Protein AF-A0A921HNJ8-F1 (afdb_monomer)

Structure (mmCIF, N/CA/C/O backbone):
data_AF-A0A921HNJ8-F1
#
_entry.id   AF-A0A921HNJ8-F1
#
loop_
_atom_site.group_PDB
_atom_site.id
_atom_site.type_symbol
_atom_site.label_atom_id
_atom_site.label_alt_id
_atom_site.label_comp_id
_atom_site.label_asym_id
_atom_site.label_entity_id
_atom_site.label_seq_id
_atom_site.pdbx_PDB_ins_code
_atom_site.Cartn_x
_atom_site.Cartn_y
_atom_site.Cartn_z
_atom_site.occupancy
_atom_site.B_iso_or_equiv
_a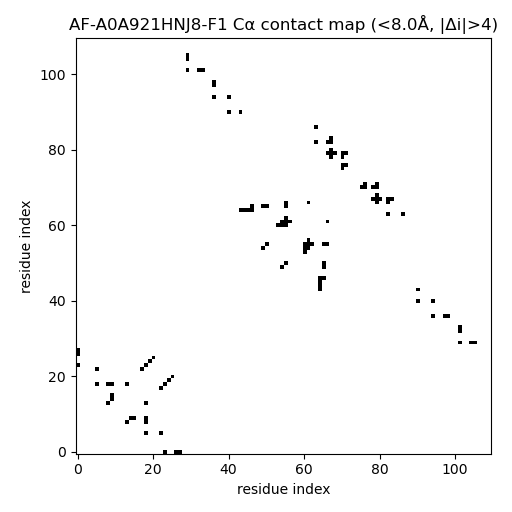tom_site.auth_seq_id
_atom_site.auth_comp_id
_atom_site.auth_asym_id
_atom_site.auth_atom_id
_atom_site.pdbx_PDB_model_num
ATOM 1 N N . ILE A 1 1 ? -17.089 4.293 14.249 1.00 81.06 1 ILE A N 1
ATOM 2 C CA . ILE A 1 1 ? -16.975 3.639 15.574 1.00 81.06 1 ILE A CA 1
ATOM 3 C C . ILE A 1 1 ? -17.920 4.376 16.494 1.00 81.06 1 ILE A C 1
ATOM 5 O O . ILE A 1 1 ? -17.815 5.595 16.571 1.00 81.06 1 ILE A O 1
ATOM 9 N N . ASP A 1 2 ? -18.853 3.659 17.105 1.00 88.00 2 ASP A N 1
ATOM 10 C CA . ASP A 1 2 ? -19.799 4.241 18.051 1.00 88.00 2 ASP A CA 1
ATOM 11 C C . ASP A 1 2 ? -19.093 4.549 19.384 1.00 88.00 2 ASP A C 1
ATOM 13 O O . ASP A 1 2 ? -18.327 3.728 19.898 1.00 88.00 2 ASP A O 1
ATOM 17 N N . ARG A 1 3 ? -19.311 5.756 19.913 1.00 89.06 3 ARG A N 1
ATOM 18 C CA . ARG A 1 3 ? -18.722 6.198 21.183 1.00 89.06 3 ARG A CA 1
ATOM 19 C C . ARG A 1 3 ? -19.384 5.510 22.375 1.00 89.06 3 ARG A C 1
ATOM 21 O O . ARG A 1 3 ? -18.696 5.273 23.370 1.00 89.06 3 ARG A O 1
ATOM 28 N N . ASP A 1 4 ? -20.648 5.122 22.251 1.00 91.75 4 ASP A N 1
ATOM 29 C CA . ASP A 1 4 ? -21.400 4.472 23.325 1.00 91.75 4 ASP A CA 1
ATOM 30 C C . ASP A 1 4 ? -20.852 3.067 23.605 1.00 91.75 4 ASP A C 1
ATOM 32 O O . ASP A 1 4 ? -20.734 2.650 24.757 1.00 91.75 4 ASP A O 1
ATOM 36 N N . LEU A 1 5 ? -20.375 2.379 22.563 1.00 89.56 5 LEU A N 1
ATOM 37 C CA . LEU A 1 5 ? -19.705 1.076 22.655 1.00 89.56 5 LEU A CA 1
ATOM 38 C C . LEU A 1 5 ? -18.403 1.142 23.473 1.00 89.56 5 LEU A C 1
ATOM 40 O O . LEU A 1 5 ? -18.095 0.238 24.251 1.00 89.56 5 LEU A O 1
ATOM 44 N N . ILE A 1 6 ? -17.648 2.233 23.325 1.00 92.62 6 ILE A N 1
ATOM 45 C CA . ILE A 1 6 ? -16.427 2.488 24.101 1.00 92.62 6 ILE A CA 1
ATOM 46 C C . ILE A 1 6 ? -16.784 2.845 25.549 1.00 92.62 6 ILE A C 1
ATOM 48 O O . ILE A 1 6 ? -16.154 2.335 26.477 1.00 92.62 6 ILE A O 1
ATOM 52 N N . ALA A 1 7 ? -17.800 3.690 25.756 1.00 91.94 7 ALA A N 1
ATOM 53 C CA . ALA A 1 7 ? -18.262 4.074 27.088 1.00 91.94 7 ALA A CA 1
ATOM 54 C C . ALA A 1 7 ? -18.765 2.861 27.889 1.00 91.94 7 ALA A C 1
ATOM 56 O O . ALA A 1 7 ? -18.343 2.668 29.028 1.00 91.94 7 ALA A O 1
ATOM 57 N N . ALA A 1 8 ? -19.561 1.985 27.270 1.00 92.44 8 ALA A N 1
ATOM 58 C CA . ALA A 1 8 ? -20.032 0.748 27.888 1.00 92.44 8 ALA A CA 1
ATOM 59 C C . ALA A 1 8 ? -18.872 -0.179 28.297 1.00 92.44 8 ALA A C 1
ATOM 61 O O . ALA A 1 8 ? -18.865 -0.717 29.405 1.00 92.44 8 ALA A O 1
ATOM 62 N N . ALA A 1 9 ? -17.851 -0.329 27.445 1.00 91.31 9 ALA A N 1
ATOM 63 C CA . ALA A 1 9 ? -16.674 -1.137 27.764 1.00 91.31 9 ALA A CA 1
ATOM 64 C C 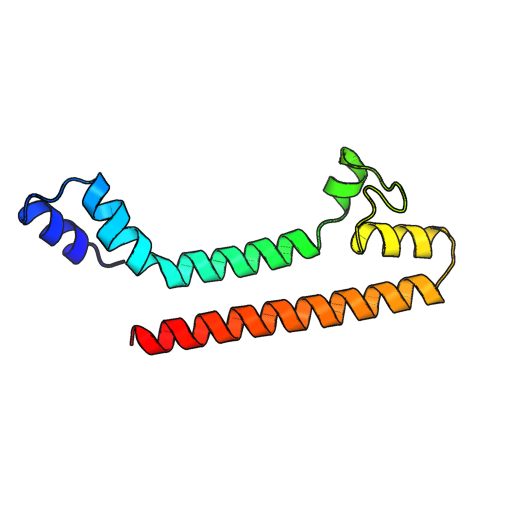. ALA A 1 9 ? -15.878 -0.586 28.963 1.00 91.31 9 ALA A C 1
ATOM 66 O O . ALA A 1 9 ? -15.379 -1.369 29.776 1.00 91.31 9 ALA A O 1
ATOM 67 N N . ARG A 1 10 ? -15.805 0.746 29.110 1.00 92.69 10 ARG A N 1
ATOM 68 C CA . ARG A 1 10 ? -15.204 1.402 30.285 1.00 92.69 10 ARG A CA 1
ATOM 69 C C . ARG A 1 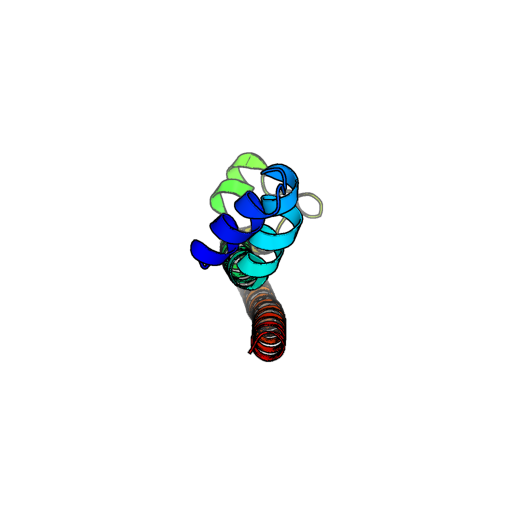10 ? -16.008 1.142 31.553 1.00 92.69 10 ARG A C 1
ATOM 71 O O . ARG A 1 10 ? -15.419 0.809 32.577 1.00 92.69 10 ARG A O 1
ATOM 78 N N . THR A 1 11 ? -17.338 1.228 31.485 1.00 94.56 11 THR A N 1
ATOM 79 C CA . THR A 1 11 ? -18.218 0.920 32.627 1.00 94.56 11 THR A CA 1
ATOM 80 C C . THR A 1 11 ? -18.083 -0.537 33.080 1.00 94.56 11 THR A C 1
ATOM 82 O O . THR A 1 11 ? -18.154 -0.815 34.272 1.00 94.56 11 THR A O 1
ATOM 85 N N . LEU A 1 12 ? -17.804 -1.461 32.156 1.00 92.56 12 LEU A N 1
ATOM 86 C CA . LEU A 1 12 ? -17.512 -2.871 32.453 1.00 92.56 12 LEU A CA 1
ATOM 87 C C . LEU A 1 12 ? -16.084 -3.117 32.992 1.00 92.56 12 LEU A C 1
ATOM 89 O O . LEU A 1 12 ? -15.676 -4.268 33.148 1.00 92.56 12 LEU A O 1
ATOM 93 N N . GLY A 1 13 ? -15.310 -2.064 33.274 1.00 93.50 13 GLY A N 1
ATOM 94 C CA . GLY A 1 13 ? -13.973 -2.160 33.870 1.00 93.50 13 GLY A CA 1
ATOM 95 C C . GLY A 1 13 ? -12.868 -2.575 32.894 1.00 93.50 13 GLY A C 1
ATOM 96 O O . GLY A 1 13 ? -11.800 -3.023 33.317 1.00 93.50 13 GLY A O 1
ATOM 97 N N . MET A 1 14 ? -13.094 -2.464 31.581 1.00 93.44 14 MET A N 1
ATOM 98 C CA . MET A 1 14 ? -12.068 -2.772 30.587 1.00 93.44 14 MET A CA 1
ATOM 99 C C . MET A 1 14 ? -11.005 -1.662 30.542 1.00 93.44 14 MET A C 1
ATOM 101 O O . MET A 1 14 ? -11.337 -0.485 30.442 1.00 93.44 14 MET A O 1
ATOM 105 N N . SER A 1 15 ? -9.719 -2.030 30.581 1.00 94.25 15 SER A N 1
ATOM 106 C CA . SER A 1 15 ? -8.615 -1.077 30.401 1.00 94.25 15 SER A CA 1
ATOM 107 C C . SER A 1 15 ? -8.570 -0.526 28.970 1.00 94.25 15 SER A C 1
ATOM 109 O O . SER A 1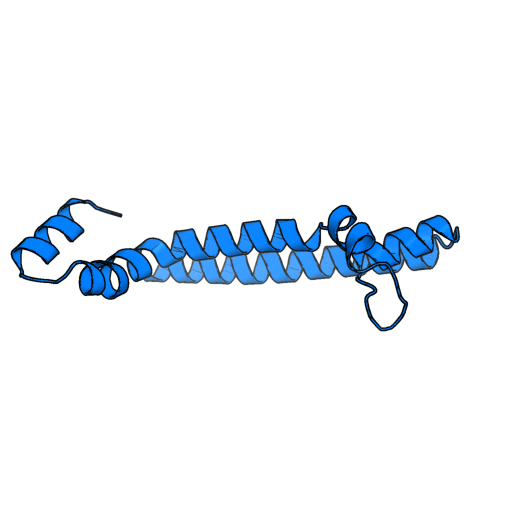 15 ? -8.928 -1.230 28.024 1.00 94.25 15 SER A O 1
ATOM 111 N N . GLU A 1 16 ? -8.074 0.705 28.789 1.00 92.69 16 GLU A N 1
ATOM 112 C CA . GLU A 1 16 ? -7.988 1.365 27.469 1.00 92.69 16 GLU A CA 1
ATOM 113 C C . GLU A 1 16 ? -7.233 0.522 26.429 1.00 92.69 16 GLU A C 1
ATOM 115 O O . GLU A 1 16 ? -7.646 0.438 25.275 1.00 92.69 16 GLU A O 1
ATOM 120 N N . GLU A 1 17 ? -6.176 -0.182 26.841 1.00 95.19 17 GLU A N 1
ATOM 121 C CA . GLU A 1 17 ? -5.428 -1.089 25.964 1.00 95.19 17 GLU A CA 1
ATOM 122 C C . GLU A 1 17 ? -6.303 -2.245 25.448 1.00 95.19 17 GLU A C 1
ATOM 124 O O . GLU A 1 17 ? -6.296 -2.565 24.256 1.00 95.19 17 GLU A O 1
ATOM 129 N N . LYS A 1 18 ? -7.116 -2.850 26.325 1.00 93.50 18 LYS A N 1
ATOM 130 C CA . LYS A 1 18 ? -8.047 -3.917 25.934 1.00 93.50 18 LYS A CA 1
ATOM 131 C C . LYS A 1 18 ? -9.143 -3.382 25.016 1.00 93.50 18 LYS A C 1
ATOM 133 O O . LYS A 1 18 ? -9.474 -4.057 24.045 1.00 93.50 18 LYS A O 1
ATOM 138 N N . ILE A 1 19 ? -9.671 -2.186 25.284 1.00 94.25 19 ILE A N 1
ATOM 139 C CA . ILE A 1 19 ? -10.669 -1.530 24.424 1.00 94.25 19 ILE A CA 1
ATOM 140 C C . ILE A 1 19 ? -10.081 -1.281 23.031 1.00 94.25 19 ILE A C 1
ATOM 142 O O . ILE A 1 19 ? -10.718 -1.597 22.024 1.00 94.25 19 ILE A O 1
ATOM 146 N N . PHE A 1 20 ? -8.849 -0.776 22.953 1.00 93.44 20 PHE A N 1
ATOM 147 C CA . PHE A 1 20 ? -8.181 -0.517 21.682 1.00 93.44 20 PHE A CA 1
ATOM 148 C C . PHE A 1 20 ? -8.044 -1.791 20.835 1.00 93.44 20 PHE A C 1
ATOM 150 O O . PHE A 1 20 ? -8.530 -1.846 19.702 1.00 93.44 20 PHE A O 1
ATOM 157 N N . TRP A 1 21 ? -7.453 -2.848 21.398 1.00 94.75 21 TRP A N 1
ATOM 158 C CA . TRP A 1 21 ? -7.194 -4.082 20.654 1.00 94.75 21 TRP A CA 1
ATOM 159 C C . TRP A 1 21 ? -8.444 -4.930 20.392 1.00 94.75 21 TRP A C 1
ATOM 161 O O . TRP A 1 21 ? -8.523 -5.575 19.345 1.00 94.75 21 TRP A O 1
ATOM 171 N N . LYS A 1 22 ? -9.427 -4.946 21.305 1.00 91.81 22 LYS A N 1
ATOM 172 C CA . LYS A 1 22 ? -10.627 -5.797 21.178 1.00 91.81 22 LYS A CA 1
ATOM 173 C C . LYS A 1 22 ? -11.830 -5.116 20.533 1.00 91.81 22 LYS A C 1
ATOM 175 O O . LYS A 1 22 ? -12.674 -5.823 19.994 1.00 91.81 22 LYS A O 1
ATOM 180 N N . ILE A 1 23 ? -11.933 -3.790 20.595 1.00 91.75 23 ILE A N 1
ATOM 181 C CA . ILE A 1 23 ? -13.110 -3.052 20.109 1.00 91.75 23 ILE A CA 1
ATOM 182 C C . ILE A 1 23 ? -12.710 -2.136 18.957 1.00 91.75 23 ILE A C 1
ATOM 184 O O . ILE A 1 23 ? -13.206 -2.301 17.843 1.00 91.75 23 ILE A O 1
ATOM 188 N N . VAL A 1 24 ? -11.774 -1.212 19.187 1.00 92.81 24 VAL A N 1
ATOM 189 C CA . VAL A 1 24 ? -11.419 -0.180 18.197 1.00 92.81 24 VAL A CA 1
ATOM 190 C C . VAL A 1 24 ? -10.813 -0.799 16.940 1.00 92.81 24 VAL A C 1
ATOM 192 O O . VAL A 1 24 ? -11.322 -0.549 15.851 1.00 92.81 24 VAL A O 1
ATOM 195 N N . ILE A 1 25 ? -9.775 -1.632 17.068 1.00 92.69 25 ILE A N 1
ATOM 196 C CA . ILE A 1 25 ? -9.103 -2.246 15.913 1.00 92.69 25 ILE A CA 1
ATOM 197 C C . ILE A 1 25 ? -10.064 -3.123 15.093 1.00 92.69 25 ILE A C 1
ATOM 199 O O . ILE A 1 25 ? -10.145 -2.910 13.882 1.00 92.69 25 ILE A O 1
ATOM 203 N N . PRO A 1 26 ? -10.837 -4.060 15.682 1.00 89.50 26 PRO A N 1
ATOM 204 C CA . PRO A 1 26 ? -11.788 -4.871 14.927 1.00 89.50 26 PRO A CA 1
ATOM 205 C C . PRO A 1 26 ? -12.871 -4.060 14.216 1.00 89.50 26 PRO A C 1
ATOM 207 O O . PRO A 1 26 ? -13.157 -4.348 13.055 1.00 89.50 26 PRO A O 1
ATOM 210 N N . LEU A 1 27 ? -13.420 -3.027 14.864 1.00 89.50 27 LEU A N 1
ATOM 211 C CA . LEU A 1 27 ? -14.423 -2.146 14.255 1.00 89.50 27 LEU A CA 1
ATOM 212 C C . LEU A 1 27 ? -13.824 -1.231 13.178 1.00 89.50 27 LEU A C 1
ATOM 214 O O . LEU A 1 27 ? -14.502 -0.888 12.212 1.00 89.50 27 LEU A O 1
ATOM 218 N N . ALA A 1 28 ? -12.555 -0.844 13.317 1.00 90.75 28 ALA A N 1
ATOM 219 C CA . ALA A 1 28 ? -11.837 -0.038 12.335 1.00 90.75 28 ALA A CA 1
ATOM 220 C C . ALA A 1 28 ? -11.322 -0.853 11.139 1.00 90.75 28 ALA A C 1
ATOM 222 O O . ALA A 1 28 ? -10.891 -0.246 10.157 1.00 90.75 28 ALA A O 1
ATOM 223 N N . LYS A 1 29 ? -11.372 -2.197 11.177 1.00 87.38 29 LYS A N 1
ATOM 224 C CA . LYS A 1 29 ? -10.838 -3.075 10.116 1.00 87.38 29 LYS A CA 1
ATOM 225 C C . LYS A 1 29 ? -11.231 -2.644 8.696 1.00 87.38 29 LYS A C 1
ATOM 227 O O . LYS A 1 29 ? -10.319 -2.541 7.879 1.00 87.38 29 LYS A O 1
ATOM 232 N N . PRO A 1 30 ? -12.507 -2.343 8.370 1.00 84.62 30 PRO A N 1
ATOM 233 C CA . PRO A 1 30 ? -12.870 -1.923 7.014 1.00 84.62 30 PRO A CA 1
ATOM 234 C C . PRO A 1 30 ? -12.174 -0.621 6.591 1.00 84.62 30 PRO A C 1
ATOM 236 O O . PRO A 1 30 ? -11.723 -0.502 5.455 1.00 84.62 30 PRO A O 1
ATOM 239 N N . GLY A 1 31 ? -12.037 0.335 7.516 1.00 88.25 31 GLY A N 1
ATOM 240 C CA . GLY A 1 31 ? -11.352 1.606 7.271 1.00 88.25 31 GLY A CA 1
ATOM 241 C C . GLY A 1 31 ? -9.838 1.446 7.125 1.00 88.25 31 GLY A C 1
ATOM 242 O O . GLY A 1 31 ? -9.252 2.011 6.207 1.00 88.25 31 GLY A O 1
ATOM 243 N N . ILE A 1 32 ? -9.213 0.626 7.976 1.00 90.56 32 ILE A N 1
ATOM 244 C CA . ILE A 1 32 ? -7.777 0.310 7.891 1.00 90.56 32 ILE A CA 1
ATOM 245 C C . ILE A 1 32 ? -7.464 -0.366 6.555 1.00 90.56 32 ILE A C 1
ATOM 247 O O . ILE A 1 32 ? -6.517 0.021 5.877 1.00 90.56 32 ILE A O 1
ATOM 251 N N . MET A 1 33 ? -8.282 -1.338 6.147 1.00 86.12 33 MET A N 1
ATOM 252 C CA . MET A 1 33 ? -8.103 -2.030 4.873 1.00 86.12 33 MET A CA 1
ATOM 253 C C . MET A 1 33 ? -8.288 -1.079 3.683 1.00 86.12 33 MET A C 1
ATOM 255 O O . MET A 1 33 ? -7.477 -1.105 2.763 1.00 86.12 33 MET A O 1
ATOM 259 N N . ALA A 1 34 ? -9.286 -0.188 3.710 1.00 87.00 34 ALA A N 1
ATOM 260 C 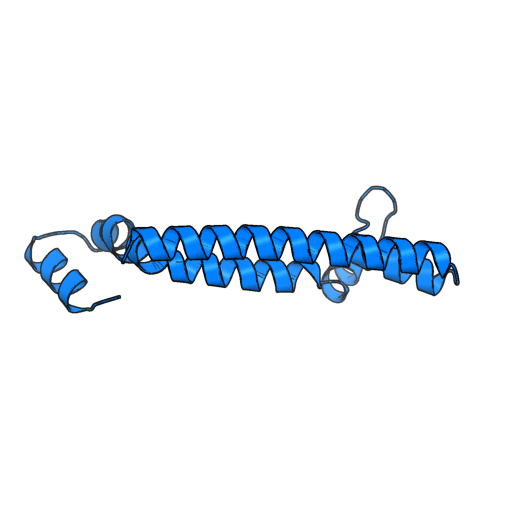CA . ALA A 1 34 ? -9.460 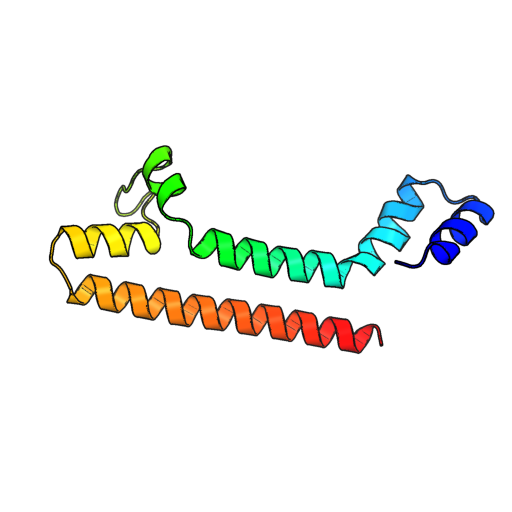0.817 2.659 1.00 87.00 34 ALA A CA 1
ATOM 261 C C . ALA A 1 34 ? -8.253 1.771 2.571 1.00 87.00 34 ALA A C 1
ATOM 263 O O . ALA A 1 34 ? -7.751 2.043 1.479 1.00 87.00 34 ALA A O 1
ATOM 264 N N . GLY A 1 35 ? -7.738 2.224 3.720 1.00 90.50 35 GLY A N 1
ATOM 265 C CA . GLY A 1 35 ? -6.522 3.034 3.792 1.00 90.50 35 GLY A CA 1
ATOM 266 C C . GLY A 1 35 ? -5.288 2.297 3.266 1.00 90.50 35 GLY A C 1
ATOM 267 O O . GLY A 1 35 ? -4.487 2.886 2.541 1.00 90.50 35 GLY A O 1
ATOM 268 N N . ALA A 1 36 ? -5.155 1.002 3.561 1.00 89.75 36 ALA A N 1
ATOM 269 C CA . ALA A 1 36 ? -4.075 0.168 3.042 1.00 89.75 36 ALA A CA 1
ATOM 270 C C . ALA A 1 36 ? -4.124 0.050 1.510 1.00 89.75 36 ALA A C 1
ATOM 272 O O . ALA A 1 36 ? -3.091 0.217 0.866 1.00 89.75 36 ALA A O 1
ATOM 273 N N . VAL A 1 37 ? -5.310 -0.153 0.917 1.00 87.56 37 VAL A N 1
ATOM 274 C CA . VAL A 1 37 ? -5.483 -0.172 -0.550 1.00 87.56 37 VAL A CA 1
ATOM 275 C C . VAL A 1 37 ? -5.071 1.155 -1.172 1.00 87.56 37 VAL A C 1
ATOM 277 O O . VAL A 1 37 ? -4.304 1.173 -2.133 1.00 87.56 37 VAL A O 1
ATOM 280 N N . LEU A 1 38 ? -5.542 2.270 -0.611 1.00 88.69 38 LEU A N 1
ATOM 281 C CA . LEU A 1 38 ? -5.225 3.598 -1.129 1.00 88.69 38 LEU A CA 1
ATOM 282 C C . LEU A 1 38 ? -3.723 3.905 -1.027 1.00 88.69 38 LEU A C 1
ATOM 284 O O . LEU A 1 38 ? -3.127 4.434 -1.964 1.00 88.69 38 LEU A O 1
ATOM 288 N N . SER A 1 39 ? -3.100 3.524 0.089 1.00 92.25 39 SER A N 1
ATOM 289 C CA . SER A 1 39 ? -1.662 3.711 0.318 1.00 92.25 39 SER A CA 1
ATOM 290 C C . SER A 1 39 ? -0.828 2.844 -0.624 1.00 92.25 39 SER A C 1
ATOM 292 O O . SER A 1 39 ? 0.169 3.310 -1.170 1.00 92.25 39 SER A O 1
ATOM 294 N N . PHE A 1 40 ? -1.261 1.605 -0.869 1.00 87.94 40 PHE A N 1
ATOM 295 C CA . PHE A 1 40 ? -0.627 0.703 -1.826 1.00 87.94 40 PHE A CA 1
ATOM 296 C C . PHE A 1 40 ? -0.720 1.236 -3.260 1.00 87.94 40 PHE A C 1
ATOM 298 O O . PHE A 1 40 ? 0.295 1.308 -3.952 1.00 87.94 40 PHE A O 1
ATOM 305 N N . ALA A 1 41 ? -1.906 1.683 -3.686 1.00 86.12 41 ALA A N 1
ATOM 306 C CA . ALA A 1 41 ? -2.094 2.310 -4.994 1.00 86.12 41 ALA A CA 1
ATOM 307 C C . ALA A 1 41 ? -1.182 3.536 -5.162 1.00 86.12 41 ALA A C 1
ATOM 309 O O . ALA A 1 41 ? -0.556 3.716 -6.208 1.00 86.12 41 ALA A O 1
ATOM 310 N N . ARG A 1 42 ? -1.037 4.345 -4.105 1.00 88.69 42 ARG A N 1
ATOM 311 C CA . ARG A 1 42 ? -0.136 5.500 -4.104 1.00 88.69 42 ARG A CA 1
ATOM 312 C C . ARG A 1 42 ? 1.342 5.107 -4.183 1.00 88.69 42 ARG A C 1
ATOM 314 O O . ARG A 1 42 ? 2.095 5.799 -4.867 1.00 88.69 42 ARG A O 1
ATOM 321 N N . ALA A 1 43 ? 1.747 4.041 -3.494 1.00 88.69 43 ALA A N 1
ATOM 322 C CA . ALA A 1 43 ? 3.123 3.546 -3.481 1.00 88.69 43 ALA A CA 1
ATOM 323 C C . ALA A 1 43 ? 3.530 2.890 -4.811 1.00 88.69 43 ALA A C 1
ATOM 325 O O . ALA A 1 43 ? 4.667 3.051 -5.240 1.00 88.69 43 ALA A O 1
ATOM 326 N N . LEU A 1 44 ? 2.608 2.204 -5.497 1.00 83.94 44 LEU A N 1
ATOM 327 C CA . LEU A 1 44 ? 2.861 1.646 -6.833 1.00 83.94 44 LEU A CA 1
ATOM 328 C C . LEU A 1 44 ? 3.221 2.723 -7.859 1.00 83.94 44 LEU A C 1
ATOM 330 O O . LEU A 1 44 ? 4.060 2.496 -8.728 1.00 83.94 44 LEU A O 1
ATOM 334 N N . GLY A 1 45 ? 2.578 3.885 -7.752 1.00 82.19 45 GLY A N 1
ATOM 335 C CA . GLY A 1 45 ? 2.855 5.037 -8.599 1.00 82.19 45 GLY A CA 1
ATOM 336 C C . GLY A 1 45 ? 4.088 5.833 -8.183 1.00 82.19 45 GLY A C 1
ATOM 337 O O . GLY A 1 45 ? 4.365 6.847 -8.820 1.00 82.19 45 GLY A O 1
ATOM 338 N N . GLU A 1 46 ? 4.812 5.437 -7.125 1.00 89.69 46 GLU A N 1
ATOM 339 C CA . GLU A 1 46 ? 6.019 6.165 -6.757 1.00 89.69 46 GLU A CA 1
ATOM 340 C C . GLU A 1 46 ? 7.195 5.881 -7.689 1.00 89.69 46 GLU A C 1
ATOM 342 O O . GLU A 1 46 ? 7.523 4.746 -8.053 1.00 89.69 46 GLU A O 1
ATOM 347 N N . PHE A 1 47 ? 7.857 6.972 -8.041 1.00 87.00 47 PHE A N 1
ATOM 348 C CA . PHE A 1 47 ? 8.983 7.004 -8.962 1.00 87.00 47 PHE A CA 1
ATOM 349 C C . PHE A 1 47 ? 10.048 7.980 -8.462 1.00 87.00 47 PHE A C 1
ATOM 351 O O . PHE A 1 47 ? 11.218 7.612 -8.366 1.00 87.00 47 PHE A O 1
ATOM 358 N N . GLY A 1 48 ? 9.641 9.200 -8.095 1.00 87.19 48 GLY A N 1
ATOM 359 C CA . GLY A 1 48 ? 10.566 10.283 -7.762 1.00 87.19 48 GLY A CA 1
ATOM 360 C C . GLY A 1 48 ? 11.396 9.975 -6.521 1.00 87.19 48 GLY A C 1
ATOM 361 O O . GLY A 1 48 ? 12.622 10.017 -6.565 1.00 87.19 48 GLY A O 1
ATOM 362 N N . ALA A 1 49 ? 10.741 9.577 -5.430 1.00 90.38 49 ALA A N 1
ATOM 363 C CA . ALA A 1 49 ? 11.454 9.228 -4.203 1.00 90.38 49 ALA A CA 1
ATOM 364 C C . ALA A 1 49 ? 12.405 8.036 -4.417 1.00 90.38 49 ALA A C 1
ATOM 366 O O . ALA A 1 49 ? 13.545 8.057 -3.952 1.00 90.38 49 ALA A O 1
ATOM 367 N N . THR A 1 50 ? 11.961 7.023 -5.166 1.00 90.12 50 THR A N 1
ATOM 368 C CA . THR A 1 50 ? 12.733 5.800 -5.414 1.00 90.12 50 THR A CA 1
ATOM 369 C C . THR A 1 50 ? 14.000 6.083 -6.211 1.00 90.12 50 THR A C 1
ATOM 371 O O . THR A 1 50 ? 15.072 5.651 -5.794 1.00 90.12 50 THR A O 1
ATOM 374 N N . ILE A 1 51 ? 13.924 6.846 -7.307 1.00 90.00 51 ILE A N 1
ATOM 375 C CA . ILE A 1 51 ? 15.120 7.133 -8.111 1.00 90.00 51 ILE A CA 1
ATOM 376 C C . ILE A 1 51 ? 16.101 8.060 -7.380 1.00 90.00 51 ILE A C 1
ATOM 378 O O . ILE A 1 51 ? 17.309 7.912 -7.547 1.00 90.00 51 ILE A O 1
ATOM 382 N N . MET A 1 52 ? 15.607 8.970 -6.533 1.00 91.81 52 MET A N 1
ATOM 383 C CA . MET A 1 52 ? 16.454 9.875 -5.747 1.00 91.81 52 MET A CA 1
ATOM 384 C C . MET A 1 52 ? 17.200 9.160 -4.612 1.00 91.81 52 MET A C 1
ATOM 386 O O . MET A 1 52 ? 18.345 9.506 -4.334 1.00 91.81 52 MET A O 1
ATOM 390 N N . LEU A 1 53 ? 16.564 8.184 -3.951 1.00 91.12 53 LEU A N 1
ATOM 391 C CA . LEU A 1 53 ? 17.133 7.485 -2.789 1.00 91.12 53 LEU A CA 1
ATOM 392 C C . LEU A 1 53 ? 17.801 6.151 -3.142 1.00 91.12 53 LEU A C 1
ATOM 394 O O . LEU A 1 53 ? 18.903 5.875 -2.679 1.00 91.12 53 LEU A O 1
ATOM 398 N N . ALA A 1 54 ? 17.132 5.307 -3.930 1.00 87.81 54 ALA A N 1
ATOM 399 C CA . ALA A 1 54 ? 17.583 3.952 -4.259 1.00 87.81 54 ALA A CA 1
ATOM 400 C C . ALA A 1 54 ? 18.307 3.864 -5.617 1.00 87.81 54 ALA A C 1
ATOM 402 O O . ALA A 1 54 ? 18.922 2.837 -5.932 1.00 87.81 54 ALA A O 1
ATOM 403 N N . GLY A 1 55 ? 18.238 4.926 -6.425 1.00 88.56 55 GLY A N 1
ATOM 404 C CA . GLY A 1 55 ? 18.772 4.948 -7.782 1.00 88.56 55 GLY A CA 1
ATOM 405 C C . GLY A 1 55 ? 18.007 4.021 -8.730 1.00 88.56 55 GLY A C 1
ATOM 406 O O . GLY A 1 55 ? 16.865 3.640 -8.486 1.00 88.56 55 GLY A O 1
ATOM 407 N N . ASN A 1 56 ? 18.651 3.653 -9.835 1.00 88.50 56 ASN A N 1
ATOM 408 C CA . ASN A 1 56 ? 18.104 2.725 -10.824 1.00 88.50 56 ASN A CA 1
ATOM 409 C C . ASN A 1 56 ? 19.198 1.754 -11.290 1.00 88.50 56 ASN A C 1
ATOM 411 O O . ASN A 1 56 ? 19.760 1.920 -12.370 1.00 88.50 56 ASN A O 1
ATOM 415 N N . ILE A 1 57 ? 19.539 0.772 -10.449 1.00 88.19 57 ILE A N 1
ATOM 416 C CA . ILE A 1 57 ? 20.531 -0.265 -10.772 1.00 88.19 57 ILE A CA 1
ATOM 417 C C . ILE A 1 57 ? 19.786 -1.494 -11.321 1.00 88.19 57 ILE A C 1
ATOM 419 O O . ILE A 1 57 ? 19.064 -2.145 -10.548 1.00 88.19 57 ILE A O 1
ATOM 423 N N . PRO A 1 58 ? 19.949 -1.843 -12.616 1.00 84.50 58 PRO A N 1
ATOM 424 C CA . PRO A 1 58 ? 19.291 -3.001 -13.215 1.00 84.50 58 PRO A CA 1
ATOM 425 C C . PRO A 1 58 ? 19.589 -4.287 -12.438 1.00 84.50 58 PRO A C 1
ATOM 427 O O . PRO A 1 58 ? 20.728 -4.545 -12.049 1.00 84.50 58 PRO A O 1
ATOM 430 N N . GLY A 1 59 ? 18.552 -5.080 -12.168 1.00 82.31 59 GLY A N 1
ATOM 431 C CA . GLY A 1 59 ? 18.674 -6.345 -11.433 1.00 82.31 59 GLY A CA 1
ATOM 432 C C . GLY A 1 59 ? 18.930 -6.229 -9.923 1.00 82.31 59 GLY A C 1
ATOM 433 O O . GLY A 1 59 ? 19.060 -7.261 -9.268 1.00 82.31 59 GLY A O 1
ATOM 434 N N . LYS A 1 60 ? 18.993 -5.015 -9.348 1.00 87.81 60 LYS A N 1
ATOM 435 C CA . LYS A 1 60 ? 19.120 -4.820 -7.888 1.00 87.81 60 LYS A CA 1
ATOM 436 C C . LYS A 1 60 ? 18.069 -3.893 -7.288 1.00 87.81 60 LYS A C 1
ATOM 438 O O . LYS A 1 60 ? 17.354 -4.311 -6.386 1.00 87.81 60 LYS A O 1
ATOM 443 N N . THR A 1 61 ? 17.994 -2.648 -7.757 1.00 89.31 61 THR A N 1
ATOM 444 C CA . THR A 1 61 ? 17.100 -1.613 -7.189 1.00 89.31 61 THR A CA 1
ATOM 445 C C . THR A 1 61 ? 16.079 -1.085 -8.188 1.00 89.31 61 THR A C 1
ATOM 447 O O . THR A 1 61 ? 15.281 -0.212 -7.864 1.00 89.31 61 THR A O 1
ATOM 450 N N . GLN A 1 62 ? 16.088 -1.625 -9.405 1.00 88.38 62 GLN A N 1
ATO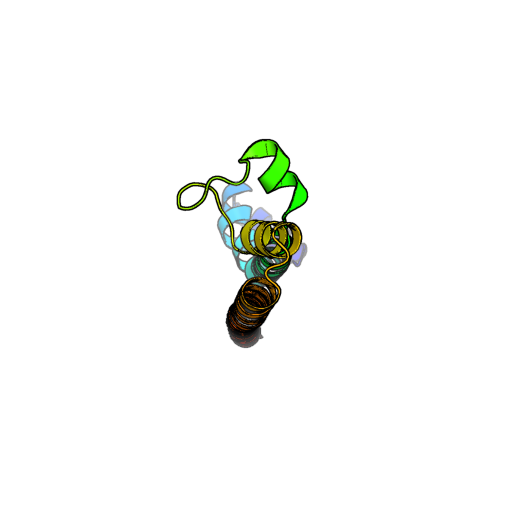M 451 C CA . GLN A 1 62 ? 15.164 -1.243 -10.457 1.00 88.38 62 GLN A CA 1
ATOM 452 C C . GLN A 1 62 ? 13.737 -1.699 -10.129 1.00 88.38 62 GLN A C 1
ATOM 454 O O . GLN A 1 62 ? 13.464 -2.893 -9.993 1.00 88.38 62 GLN A O 1
ATOM 459 N N . THR A 1 63 ? 12.824 -0.736 -10.042 1.00 90.00 63 THR A N 1
ATOM 460 C CA . THR A 1 63 ? 11.383 -0.984 -9.960 1.00 90.00 63 THR A CA 1
ATOM 461 C C . THR A 1 63 ? 10.765 -0.913 -11.353 1.00 90.00 63 THR A C 1
ATOM 463 O O . THR A 1 63 ? 11.360 -0.381 -12.290 1.00 90.00 63 THR A O 1
ATOM 466 N N . MET A 1 64 ? 9.534 -1.411 -11.508 1.00 88.06 64 MET A N 1
ATOM 467 C CA . MET A 1 64 ? 8.805 -1.283 -12.777 1.00 88.06 64 MET A CA 1
ATOM 468 C C . MET A 1 64 ? 8.656 0.190 -13.204 1.00 88.06 64 MET A C 1
ATOM 470 O O . MET A 1 64 ? 8.812 0.504 -14.381 1.00 88.06 64 MET A O 1
ATOM 474 N N . SER A 1 65 ? 8.438 1.109 -12.254 1.00 88.81 65 SER A N 1
ATOM 475 C CA . SER A 1 65 ? 8.351 2.548 -12.533 1.00 88.81 65 SER A CA 1
ATOM 476 C C . SER A 1 65 ? 9.676 3.138 -13.035 1.00 88.81 65 SER A C 1
ATOM 478 O O . SER A 1 65 ? 9.678 3.874 -14.023 1.00 88.81 65 SER A O 1
ATOM 480 N N . THR A 1 66 ? 10.816 2.783 -12.428 1.00 90.81 66 THR A N 1
ATOM 481 C CA . THR A 1 66 ? 12.127 3.259 -12.905 1.00 90.81 66 THR A CA 1
ATOM 482 C C . THR A 1 66 ? 12.575 2.574 -14.199 1.00 90.81 66 THR A C 1
ATOM 484 O O . THR A 1 66 ? 13.304 3.184 -14.981 1.00 90.81 66 THR A O 1
ATOM 487 N N . ALA A 1 67 ? 12.116 1.347 -14.468 1.00 89.56 67 ALA A N 1
ATOM 488 C CA . ALA A 1 67 ? 12.359 0.638 -15.724 1.00 89.56 67 ALA A CA 1
ATOM 489 C C . ALA A 1 67 ? 11.668 1.316 -16.917 1.00 89.56 67 ALA A C 1
ATOM 491 O O . ALA A 1 67 ? 12.313 1.529 -17.942 1.00 89.56 67 ALA A O 1
ATOM 492 N N . ILE A 1 68 ? 10.401 1.726 -16.765 1.00 91.06 68 ILE A N 1
ATOM 493 C CA . ILE A 1 68 ? 9.672 2.481 -17.800 1.00 91.06 68 ILE A CA 1
ATOM 494 C C . ILE A 1 68 ? 10.414 3.781 -18.115 1.00 91.06 68 ILE A C 1
ATOM 496 O O . ILE A 1 68 ? 10.681 4.073 -19.278 1.00 91.06 68 ILE A O 1
ATOM 500 N N . TYR A 1 69 ? 10.799 4.533 -17.080 1.00 90.00 69 TYR A N 1
ATOM 501 C CA . TYR A 1 69 ? 11.553 5.773 -17.257 1.00 90.00 69 TYR A CA 1
ATOM 502 C C . TYR A 1 69 ? 12.873 5.544 -18.005 1.00 90.00 69 TYR A C 1
ATOM 504 O O . TYR A 1 69 ? 13.177 6.260 -18.954 1.00 90.00 69 TYR A O 1
ATOM 512 N N . ALA A 1 70 ? 13.640 4.521 -17.622 1.00 90.25 70 ALA A N 1
ATOM 513 C CA . ALA A 1 70 ? 14.899 4.197 -18.285 1.00 90.25 70 ALA A CA 1
ATOM 514 C C . ALA A 1 70 ? 14.713 3.790 -19.757 1.00 90.25 70 ALA A C 1
ATOM 516 O O . ALA A 1 70 ? 15.493 4.227 -20.599 1.00 90.25 70 ALA A O 1
ATOM 517 N N . ALA A 1 71 ? 13.677 3.007 -20.075 1.00 91.38 71 ALA A N 1
ATOM 518 C CA . ALA A 1 71 ? 13.364 2.604 -21.447 1.00 91.38 71 ALA A CA 1
ATOM 519 C C . ALA A 1 71 ? 12.983 3.808 -22.325 1.00 91.38 71 ALA A C 1
ATOM 521 O O . ALA A 1 71 ? 13.495 3.953 -23.434 1.00 91.38 71 ALA A O 1
ATOM 522 N N . VAL A 1 72 ? 12.171 4.731 -21.793 1.00 92.88 72 VAL A N 1
ATOM 523 C CA . VAL A 1 72 ? 11.835 5.991 -22.478 1.00 92.88 72 VAL A CA 1
ATOM 524 C C . VAL A 1 72 ? 13.088 6.837 -22.720 1.00 92.88 72 VAL A C 1
ATOM 526 O O . VAL A 1 72 ? 13.289 7.318 -23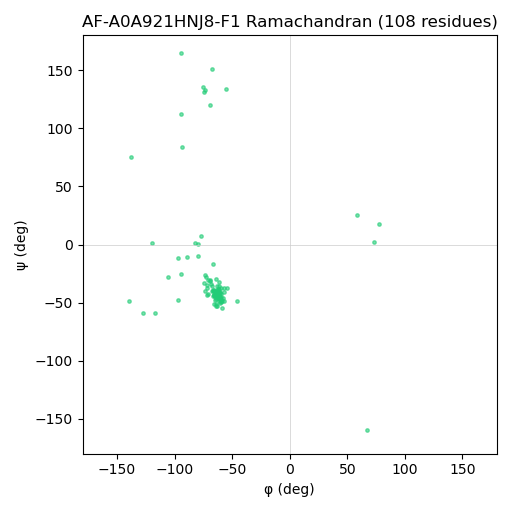.832 1.00 92.88 72 VAL A O 1
ATOM 529 N N . GLN A 1 73 ? 13.969 6.969 -21.722 1.00 91.94 73 GLN A N 1
ATOM 530 C CA . GLN A 1 73 ? 15.235 7.703 -21.860 1.00 91.94 73 GLN A CA 1
ATOM 531 C C . GLN A 1 73 ? 16.194 7.064 -22.878 1.00 91.94 73 GLN A C 1
ATOM 533 O O . GLN A 1 73 ? 16.979 7.774 -23.502 1.00 91.94 73 GLN A O 1
ATOM 538 N N . ALA A 1 74 ? 16.132 5.742 -23.058 1.00 92.69 74 ALA A N 1
ATOM 539 C CA . ALA A 1 74 ? 16.899 5.007 -24.063 1.00 92.69 74 ALA A CA 1
ATOM 540 C C . ALA A 1 74 ? 16.255 5.032 -25.464 1.00 92.69 74 ALA A C 1
ATOM 542 O O . ALA A 1 74 ? 16.790 4.425 -26.389 1.00 92.69 74 ALA A O 1
ATOM 543 N N . ASN A 1 75 ? 15.119 5.723 -25.625 1.00 93.88 75 ASN A N 1
ATOM 544 C CA . ASN A 1 75 ? 14.306 5.739 -26.841 1.00 93.88 75 ASN A CA 1
ATOM 545 C C . ASN A 1 75 ? 13.817 4.337 -27.278 1.00 93.88 75 ASN A C 1
ATOM 547 O O . ASN A 1 75 ? 13.519 4.112 -28.451 1.00 93.88 75 ASN A O 1
ATOM 551 N N . ASP A 1 76 ? 13.704 3.403 -26.329 1.00 93.50 76 ASP A N 1
ATOM 552 C CA . ASP A 1 76 ? 13.151 2.061 -26.523 1.00 93.50 76 ASP A CA 1
ATOM 553 C C . ASP A 1 76 ? 11.656 2.066 -26.166 1.00 93.50 76 ASP A C 1
ATOM 555 O O . ASP A 1 76 ? 11.235 1.779 -25.039 1.00 93.50 76 ASP A O 1
ATOM 559 N N . GLN A 1 77 ? 10.841 2.465 -27.144 1.00 91.25 77 GLN A N 1
ATOM 560 C CA . GLN A 1 77 ? 9.393 2.581 -26.969 1.00 91.25 77 GLN A CA 1
ATOM 561 C C . GLN A 1 77 ? 8.703 1.224 -26.805 1.00 91.25 77 GLN A C 1
ATOM 563 O O . GLN A 1 77 ? 7.696 1.150 -26.099 1.00 91.25 77 GLN A O 1
ATOM 568 N N . GLU A 1 78 ? 9.236 0.160 -27.412 1.00 93.25 78 GLU A N 1
ATOM 569 C CA . GLU A 1 78 ? 8.651 -1.178 -27.300 1.00 93.25 78 GLU A CA 1
ATOM 570 C C . GLU A 1 78 ? 8.746 -1.690 -25.863 1.00 93.25 78 GLU A C 1
ATOM 572 O O . GLU A 1 78 ? 7.726 -2.048 -25.262 1.00 93.25 78 GLU A O 1
ATOM 577 N N . SER A 1 79 ? 9.944 -1.639 -25.270 1.00 90.31 79 SER A N 1
ATOM 578 C CA . SER A 1 79 ? 10.136 -2.037 -23.874 1.00 90.31 79 SER A CA 1
ATOM 579 C C . SER A 1 79 ? 9.335 -1.152 -22.922 1.00 90.31 79 SER A C 1
ATOM 581 O O . SER A 1 79 ? 8.703 -1.660 -21.992 1.00 90.31 79 SER A O 1
ATOM 583 N N . ALA A 1 80 ? 9.315 0.167 -23.148 1.00 92.12 80 ALA A N 1
ATOM 584 C CA . ALA A 1 80 ? 8.555 1.098 -22.316 1.00 92.12 80 ALA A CA 1
ATOM 585 C C . ALA A 1 80 ? 7.053 0.772 -22.311 1.00 92.12 80 ALA A C 1
ATOM 587 O O . ALA A 1 80 ? 6.428 0.735 -21.246 1.00 92.12 80 ALA A O 1
ATOM 588 N N . PHE A 1 81 ? 6.480 0.496 -23.486 1.00 94.12 81 PHE A N 1
ATOM 589 C CA . PHE A 1 81 ? 5.069 0.148 -23.620 1.00 94.12 81 PHE A CA 1
ATOM 590 C C . PHE A 1 81 ? 4.747 -1.191 -22.950 1.00 94.12 81 PHE A C 1
ATOM 592 O O . PHE A 1 81 ? 3.766 -1.290 -22.210 1.00 94.12 81 PHE A O 1
ATOM 599 N N . LEU A 1 82 ? 5.597 -2.203 -23.142 1.00 93.56 82 LEU A N 1
ATOM 600 C CA . LEU A 1 82 ? 5.422 -3.517 -22.526 1.00 93.56 82 LEU A CA 1
ATOM 601 C C . LEU A 1 82 ? 5.405 -3.424 -20.992 1.00 93.56 82 LEU A C 1
ATOM 603 O O . LEU A 1 82 ? 4.473 -3.921 -20.354 1.00 93.56 82 LEU A O 1
ATOM 607 N N . TRP A 1 83 ? 6.371 -2.722 -20.393 1.00 91.75 83 TRP A N 1
ATOM 608 C CA . TRP A 1 83 ? 6.399 -2.502 -18.944 1.00 91.75 83 TRP A CA 1
ATOM 609 C C . TRP A 1 83 ? 5.192 -1.701 -18.440 1.00 91.75 83 TRP A C 1
ATOM 611 O O . TRP A 1 83 ? 4.639 -2.032 -17.387 1.00 91.75 83 TRP A O 1
ATOM 621 N N . ALA A 1 84 ? 4.747 -0.688 -19.192 1.00 92.38 84 ALA A N 1
ATOM 622 C CA . ALA A 1 84 ? 3.569 0.106 -18.847 1.00 92.38 84 ALA A CA 1
ATOM 623 C C . ALA A 1 84 ? 2.281 -0.737 -18.840 1.00 92.38 84 ALA A C 1
ATOM 625 O O . ALA A 1 84 ? 1.487 -0.659 -17.902 1.00 92.38 84 ALA A O 1
ATOM 626 N N . VAL A 1 85 ? 2.080 -1.593 -19.842 1.00 94.62 85 VAL A N 1
ATOM 627 C CA . VAL A 1 85 ? 0.913 -2.486 -19.890 1.00 94.62 85 VAL A CA 1
ATOM 628 C C . VAL A 1 85 ? 0.945 -3.490 -18.736 1.00 94.62 85 VAL A C 1
ATOM 630 O O . VAL A 1 85 ? -0.072 -3.682 -18.064 1.00 94.62 85 VAL A O 1
ATOM 633 N N . ILE A 1 86 ? 2.110 -4.084 -18.451 1.00 92.94 86 ILE A N 1
ATOM 634 C CA . ILE A 1 86 ? 2.274 -5.044 -17.350 1.00 92.94 86 ILE A CA 1
ATOM 635 C C . ILE A 1 86 ? 1.921 -4.401 -16.006 1.00 92.94 86 ILE A C 1
ATOM 637 O O . ILE A 1 86 ? 1.129 -4.973 -15.254 1.00 92.94 86 ILE A O 1
ATOM 641 N N . ILE A 1 87 ? 2.458 -3.213 -15.702 1.00 91.38 87 ILE A N 1
ATOM 642 C CA . ILE A 1 87 ? 2.197 -2.560 -14.412 1.00 91.38 87 ILE A CA 1
ATOM 643 C C . ILE A 1 87 ? 0.730 -2.125 -14.283 1.00 91.38 87 ILE A C 1
ATOM 645 O O . ILE A 1 87 ? 0.152 -2.261 -13.204 1.00 91.38 87 ILE A O 1
ATOM 649 N N . ILE A 1 88 ? 0.092 -1.682 -15.375 1.00 91.88 88 ILE A N 1
ATOM 650 C CA . ILE A 1 88 ? -1.335 -1.328 -15.384 1.00 91.88 88 ILE A CA 1
ATOM 651 C C . ILE A 1 88 ? -2.187 -2.562 -15.082 1.00 91.88 88 ILE A C 1
ATOM 653 O O . ILE A 1 88 ? -2.981 -2.530 -14.142 1.00 91.88 88 ILE A O 1
ATOM 657 N N . ILE A 1 89 ? -1.990 -3.664 -15.810 1.00 94.00 89 ILE A N 1
ATOM 658 C CA . ILE A 1 89 ? -2.748 -4.905 -15.593 1.00 94.00 89 ILE A CA 1
ATOM 659 C C . ILE A 1 89 ? -2.518 -5.432 -14.175 1.00 94.00 89 ILE A C 1
ATOM 661 O O . ILE A 1 89 ? -3.476 -5.761 -13.476 1.00 94.00 89 ILE A O 1
ATOM 665 N N . PHE A 1 90 ? -1.264 -5.466 -13.719 1.00 91.38 90 PHE A N 1
ATOM 666 C CA . PHE A 1 90 ? -0.929 -5.915 -12.372 1.00 91.38 90 PHE A CA 1
ATOM 667 C C . PHE A 1 90 ? -1.605 -5.051 -11.300 1.00 91.38 90 PHE A C 1
ATOM 669 O O . PHE A 1 90 ? -2.236 -5.583 -10.386 1.00 91.38 90 PHE A O 1
ATOM 676 N N . SER A 1 91 ? -1.545 -3.723 -11.437 1.00 89.38 91 SER A N 1
ATOM 677 C CA . SER A 1 91 ? -2.184 -2.801 -10.493 1.00 89.38 91 SER A CA 1
ATOM 678 C C . SER A 1 91 ? -3.703 -2.982 -10.452 1.00 89.38 91 SER A C 1
ATOM 680 O O . SER A 1 91 ? -4.279 -3.044 -9.365 1.00 89.38 91 SER A O 1
ATOM 682 N N . LEU A 1 92 ? -4.349 -3.150 -11.611 1.00 90.75 92 LEU A N 1
ATOM 683 C CA . LEU A 1 92 ? -5.783 -3.411 -11.709 1.00 90.75 92 LEU A CA 1
ATOM 684 C C . LEU A 1 92 ? -6.159 -4.723 -11.023 1.00 90.75 92 LEU A C 1
ATOM 686 O O . LEU A 1 92 ? -7.101 -4.736 -10.234 1.00 90.75 92 LEU A O 1
ATOM 690 N N . LEU A 1 93 ? -5.409 -5.803 -11.258 1.00 92.56 93 LEU A N 1
ATOM 691 C CA . LEU A 1 93 ? -5.659 -7.099 -10.623 1.00 92.56 93 LEU A CA 1
ATOM 692 C C . LEU A 1 93 ? -5.524 -7.024 -9.099 1.00 92.56 93 LEU A C 1
ATOM 694 O O . LEU A 1 93 ? -6.408 -7.500 -8.385 1.00 92.56 93 LEU A O 1
ATOM 698 N N . VAL A 1 94 ? -4.461 -6.391 -8.592 1.00 88.88 94 VAL A N 1
ATOM 699 C CA . VAL A 1 94 ? -4.253 -6.247 -7.144 1.00 88.88 94 VAL A CA 1
ATOM 700 C C . VAL A 1 94 ? -5.346 -5.378 -6.520 1.00 88.88 94 VAL A C 1
ATOM 702 O O . VAL A 1 94 ? -5.930 -5.764 -5.505 1.00 88.88 94 VAL A O 1
ATOM 705 N N . MET A 1 95 ? -5.690 -4.248 -7.142 1.00 87.25 95 MET A N 1
ATOM 706 C CA . MET A 1 95 ? -6.767 -3.380 -6.657 1.00 87.25 95 MET A CA 1
ATOM 707 C C . MET A 1 95 ? -8.129 -4.078 -6.695 1.00 87.25 95 MET A C 1
ATOM 709 O O . MET A 1 95 ? -8.882 -3.985 -5.727 1.00 87.25 95 MET A O 1
ATOM 713 N N . MET A 1 96 ? -8.449 -4.811 -7.765 1.00 89.25 96 MET A N 1
ATOM 714 C CA . MET A 1 96 ? -9.685 -5.594 -7.857 1.00 89.25 96 MET A CA 1
ATOM 715 C C . MET A 1 96 ? -9.750 -6.667 -6.773 1.00 89.25 96 MET A C 1
ATOM 717 O O . MET A 1 96 ? -10.783 -6.802 -6.117 1.00 89.25 96 MET A O 1
ATOM 721 N N . PHE A 1 97 ? -8.655 -7.397 -6.550 1.00 88.12 97 PHE A N 1
ATOM 722 C CA 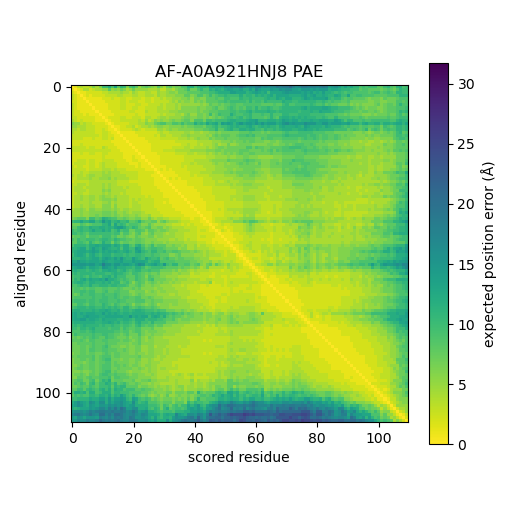. PHE A 1 97 ? -8.577 -8.415 -5.507 1.00 88.12 97 PHE A CA 1
ATOM 723 C C . PHE A 1 97 ? -8.789 -7.813 -4.113 1.00 88.12 97 PHE A C 1
ATOM 725 O O . PHE A 1 97 ? -9.627 -8.298 -3.349 1.00 88.12 97 PHE A O 1
ATOM 732 N N . MET A 1 98 ? -8.094 -6.717 -3.794 1.00 84.81 98 MET A N 1
ATOM 733 C CA . MET A 1 98 ? -8.256 -6.052 -2.500 1.00 84.81 98 MET A CA 1
ATOM 734 C C . MET A 1 98 ? -9.658 -5.450 -2.332 1.00 84.81 98 MET A C 1
ATOM 736 O O . MET A 1 98 ? -10.250 -5.579 -1.262 1.00 84.81 98 MET A O 1
ATOM 740 N N . ASN A 1 99 ? -10.230 -4.851 -3.382 1.00 85.12 99 ASN A N 1
ATOM 741 C CA . ASN A 1 99 ? -11.590 -4.308 -3.351 1.00 85.12 99 ASN A CA 1
ATOM 742 C C . ASN A 1 99 ? -12.650 -5.411 -3.174 1.00 85.12 99 ASN A C 1
ATOM 744 O O . ASN A 1 99 ? -13.608 -5.252 -2.417 1.00 85.12 99 ASN A O 1
ATOM 748 N N . TYR A 1 100 ? -12.466 -6.566 -3.817 1.00 85.25 100 TYR A N 1
ATOM 749 C CA . TYR A 1 100 ? -13.333 -7.725 -3.614 1.00 85.25 100 TYR A CA 1
ATOM 750 C C . TYR A 1 100 ? -13.254 -8.245 -2.172 1.00 85.25 100 TYR A C 1
ATOM 752 O O . TYR A 1 100 ? -14.287 -8.504 -1.547 1.00 85.25 100 TYR A O 1
ATOM 760 N N . TRP A 1 101 ? -12.045 -8.342 -1.611 1.00 79.31 101 TRP A N 1
ATOM 761 C CA . TRP A 1 101 ? -11.849 -8.781 -0.229 1.00 79.31 101 TRP A CA 1
ATOM 762 C C . TRP A 1 101 ? -12.478 -7.806 0.779 1.00 79.31 101 TRP A C 1
ATOM 764 O O . TRP A 1 101 ? -13.176 -8.236 1.701 1.00 79.31 101 TRP A O 1
ATOM 774 N N . LEU A 1 102 ? -12.334 -6.499 0.540 1.00 78.69 102 LEU A N 1
ATOM 775 C CA . LEU A 1 102 ? -13.010 -5.437 1.289 1.00 78.69 102 LEU A CA 1
ATOM 776 C C . LEU A 1 102 ? -14.535 -5.589 1.263 1.00 78.69 102 LEU A C 1
ATOM 778 O O . LEU A 1 102 ? -15.184 -5.547 2.311 1.00 78.69 102 LEU A O 1
ATOM 782 N N . LYS A 1 103 ? -15.115 -5.802 0.075 1.00 75.88 103 LYS A N 1
ATOM 783 C CA . LYS A 1 103 ? -16.567 -5.952 -0.094 1.00 75.88 103 LYS A CA 1
ATOM 784 C C . LYS A 1 103 ? -17.094 -7.200 0.618 1.00 75.88 103 LYS A C 1
ATOM 786 O O . LYS A 1 103 ? -18.114 -7.123 1.302 1.00 75.88 103 LYS A O 1
ATOM 791 N N . LYS A 1 104 ? -16.369 -8.321 0.526 1.00 73.44 104 LYS A N 1
ATOM 792 C CA . LYS A 1 104 ? -16.696 -9.562 1.245 1.00 73.44 104 LYS A CA 1
ATOM 793 C C . LYS A 1 104 ? -16.655 -9.374 2.765 1.00 73.44 104 LYS A C 1
ATOM 795 O O . LYS A 1 104 ? -17.475 -9.949 3.471 1.00 73.44 104 LYS A O 1
ATOM 800 N N . GLN A 1 105 ? -15.731 -8.560 3.273 1.00 68.56 105 GLN A N 1
ATOM 801 C CA . GLN A 1 105 ? -15.641 -8.276 4.702 1.00 68.56 105 GLN A CA 1
ATOM 802 C C . GLN A 1 105 ? -16.765 -7.354 5.187 1.00 68.56 105 GLN A C 1
ATOM 804 O O . GLN A 1 105 ? -17.314 -7.600 6.256 1.00 68.56 105 GLN A O 1
ATOM 809 N N . LYS A 1 106 ? -17.140 -6.334 4.403 1.00 63.75 106 LYS A N 1
ATOM 810 C CA . LYS A 1 106 ? -18.280 -5.463 4.729 1.00 63.75 106 LYS A CA 1
ATOM 811 C C . LYS A 1 106 ? -19.591 -6.259 4.810 1.00 63.75 106 LYS A C 1
ATOM 813 O O . LYS A 1 106 ? -20.328 -6.104 5.771 1.00 63.75 106 LYS A O 1
ATOM 818 N N . SER A 1 107 ? -19.796 -7.189 3.875 1.00 59.41 107 SER A N 1
ATOM 819 C CA . SER A 1 107 ? -20.942 -8.114 3.846 1.00 59.41 107 SER A CA 1
ATOM 820 C C . SER A 1 107 ? -20.980 -9.140 4.989 1.00 59.41 107 SER A C 1
ATOM 822 O O . SER A 1 107 ? -22.012 -9.770 5.169 1.00 59.41 107 SER A O 1
ATOM 824 N N . MET A 1 108 ? -19.878 -9.377 5.709 1.00 55.09 108 MET A N 1
ATOM 825 C CA . MET A 1 108 ? -19.867 -10.248 6.899 1.00 55.09 108 MET A CA 1
ATOM 826 C C . MET A 1 108 ? -20.166 -9.488 8.199 1.00 55.09 108 MET A C 1
ATOM 828 O O . MET A 1 108 ? -20.273 -10.116 9.249 1.00 55.09 108 MET A O 1
ATOM 832 N N . ILE A 1 109 ? -20.180 -8.153 8.151 1.00 56.56 109 ILE A N 1
ATOM 833 C CA . ILE A 1 109 ? -20.365 -7.277 9.317 1.00 56.56 109 ILE A CA 1
ATOM 834 C C . ILE A 1 109 ? -21.773 -6.655 9.322 1.00 56.56 109 ILE A C 1
ATOM 836 O O . ILE A 1 109 ? -22.273 -6.346 10.401 1.00 56.56 109 ILE A O 1
ATOM 840 N N . GLU A 1 110 ? -22.383 -6.469 8.145 1.00 50.38 110 GLU A N 1
ATOM 841 C CA . GLU A 1 110 ? -23.826 -6.211 7.969 1.00 50.38 110 GLU A CA 1
ATOM 842 C C . GLU A 1 110 ? -24.646 -7.489 8.197 1.00 50.38 110 GLU A C 1
ATOM 844 O O . GLU A 1 110 ? -25.716 -7.377 8.835 1.00 50.38 110 GLU A O 1
#

Nearest PDB structures (foldseek):
  7cad-assembly1_A  TM=8.313E-01  e=2.030E-01  Mycolicibacterium smegmatis MC2 155
  8ja7-assembly1_A  TM=8.349E-01  e=4.779E-01  Mycobacterium tuberculosis H37Rv
  8j5q-assembly1_C  TM=5.925E-01  e=1.215E-01  Mycobacterium tuberculosis H37Rv
  6ef3-assembly1_r  TM=2.346E-01  e=7.394E+00  Saccharomyces cerevisiae S288C

Sequence (110 aa):
IDRDLIAAARTLGMSEEKIFWKIVIPLAKPGIMAGAVLSFARALGEFGATIMLAGNIPGKTQTMSTAIYAAVQANDQESAFLWAVIIIIFSLLVMMFMNYWLKKQKSMIE

Organism: NCBI:txid158847

InterPro domains:
  IPR000515 ABC transporter type 1, transmembrane domain MetI-like [PF00528] (1-104)
  IPR000515 ABC transporter type 1, transmembrane domain MetI-like [PS50928] (1-98)
  IPR000515 ABC transporter type 1, transmembrane domain MetI-like [cd06261] (1-92)
  IPR035906 MetI-like superfamily [G3DSA:1.10.3720.10] (1-109)
  IPR035906 MetI-like superfamily [SSF161098] (1-102)

Solvent-accessible surface area (backbone atoms only — not comparable to full-atom values): 6254 Å² total; per-residue (Å²): 132,68,65,64,63,54,50,52,42,46,75,72,69,50,51,68,70,55,43,42,67,69,45,49,48,65,70,38,41,70,58,53,51,51,51,50,52,55,50,49,58,54,56,68,71,52,40,69,68,47,48,74,73,63,38,73,42,83,96,76,50,51,44,74,53,51,46,30,52,50,24,52,76,70,70,34,60,68,62,21,49,52,48,50,52,50,52,51,53,51,50,51,52,52,51,50,52,53,50,51,52,51,51,57,52,52,66,73,73,110

Radius of gyration: 21.24 Å; Cα contacts (8 Å, |Δi|>4): 61; chains: 1; bounding box: 44×20×61 Å

Foldseek 3Di:
DDPVVVVVCVVVVDDPVCCCVPPVCVVCVLVVLVVVLVVVLVVLPDDVVQCVPVNDDPPPSHDLNNQLVVCVVVVNVVSNVVSVVVSVVVNVVVSVVSVVVSVVVVVVVD

pLDDT: mean 87.97, std 8.06, range [50.38, 95.19]

Mean predicted aligned error: 6.3 Å

Secondary structure (DSSP, 8-state):
--HHHHHHHHHTT--HHHHIIIIIHHHHHHHHHHHHHHHHHHHHT--HHHHHHT---TTTT--HHHHHHHHHHTT-HHHHHHHHHHHHHHHHHHHHHHHHHHHHHHTTT-